Protein AF-A0A835Z293-F1 (afdb_monomer_lite)

pLDDT: mean 92.31, std 4.56, range [67.88, 97.44]

InterPro domains:
  IPR007120 DNA-directed RNA polymerase, subunit 2, hybrid-binding domain [PF00562] (2-50)
  IPR015712 DNA-directed RNA polymerase, subunit 2 [PTHR20856] (2-50)
  IPR037033 DNA-directed RNA polymerase, subunit 2, hybrid-binding domain superfamily [G3DSA:2.40.270.10] (1-50)

Radius of gyration: 12.77 Å; chains: 1; bounding box: 27×22×31 Å

Foldseek 3Di:
DDPQPDDDDDPDDDDQVPFDADPVRHGDDDDDDPVVCVVVVSCVVVVVVD

Organism: NCBI:txid303371

Secondary structure (DSSP, 8-state):
--TTS----------GGGS-B-TTSPBPS----GGGTGGGT-HHHHHTT-

Sequence (50 aa):
TGRHGNKGIISKIMPIQDMPYLPDGTIVDIIFNPLGVPSRMNVGQIFESL

Structure (mmCIF, N/CA/C/O backbone):
data_AF-A0A835Z293-F1
#
_entry.id   AF-A0A835Z293-F1
#
loop_
_atom_site.group_PDB
_atom_site.id
_atom_site.type_symbol
_atom_site.label_atom_id
_atom_site.label_alt_id
_atom_site.label_comp_id
_atom_site.label_asym_id
_atom_site.label_entity_id
_atom_site.label_seq_id
_atom_site.pdbx_PDB_ins_code
_atom_site.Cartn_x
_atom_site.Cartn_y
_atom_site.Cartn_z
_atom_site.occupancy
_atom_site.B_iso_or_equiv
_atom_site.auth_seq_id
_atom_site.auth_comp_id
_atom_site.auth_asym_id
_atom_site.auth_atom_id
_atom_site.pdbx_PDB_model_num
ATOM 1 N N . THR A 1 1 ? 3.525 11.626 -3.398 1.00 67.88 1 THR A N 1
ATOM 2 C CA . THR A 1 1 ? 4.232 10.736 -4.346 1.00 67.88 1 THR A CA 1
ATOM 3 C C . THR A 1 1 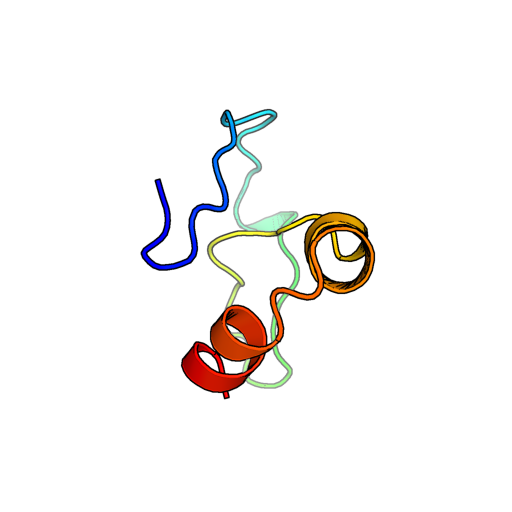? 5.276 9.950 -3.587 1.00 67.88 1 THR A C 1
ATOM 5 O O . THR A 1 1 ? 5.953 10.566 -2.777 1.00 67.88 1 THR A O 1
ATOM 8 N N . GLY A 1 2 ? 5.385 8.632 -3.794 1.00 82.00 2 GLY A N 1
ATOM 9 C CA . GLY A 1 2 ? 6.396 7.808 -3.112 1.00 82.00 2 GLY A CA 1
ATOM 10 C C . GLY A 1 2 ? 7.819 8.033 -3.642 1.00 82.00 2 GLY A C 1
ATOM 11 O O . GLY A 1 2 ? 7.990 8.485 -4.777 1.00 82.00 2 GLY A O 1
ATOM 12 N N . ARG A 1 3 ? 8.834 7.679 -2.841 1.00 91.00 3 ARG A N 1
ATOM 13 C CA . ARG A 1 3 ? 10.271 7.799 -3.185 1.00 91.00 3 ARG A CA 1
ATOM 14 C C . ARG A 1 3 ? 10.665 6.979 -4.418 1.00 91.00 3 ARG A C 1
ATOM 16 O O . ARG A 1 3 ? 11.603 7.327 -5.120 1.00 91.00 3 ARG A O 1
ATOM 23 N N . HIS A 1 4 ? 9.871 5.963 -4.733 1.00 91.00 4 HIS A N 1
ATOM 24 C CA . HIS A 1 4 ? 10.055 5.081 -5.878 1.00 91.00 4 HIS A CA 1
ATOM 25 C C . HIS A 1 4 ? 9.182 5.426 -7.095 1.00 91.00 4 HIS A C 1
ATOM 27 O O . HIS A 1 4 ? 8.838 4.557 -7.892 1.00 91.00 4 HIS A O 1
ATOM 33 N N . GLY A 1 5 ? 8.727 6.675 -7.222 1.00 89.12 5 GLY A N 1
ATOM 34 C CA . GLY A 1 5 ? 7.987 7.129 -8.406 1.00 89.12 5 GLY A CA 1
ATOM 35 C C . GLY A 1 5 ? 6.553 6.596 -8.530 1.00 89.12 5 GLY A C 1
ATOM 36 O O . GLY A 1 5 ? 5.863 6.914 -9.501 1.00 89.12 5 GLY A O 1
ATOM 37 N N . ASN A 1 6 ? 6.056 5.850 -7.537 1.00 90.12 6 ASN A N 1
ATOM 38 C CA . ASN A 1 6 ? 4.660 5.429 -7.486 1.00 90.12 6 ASN A CA 1
ATOM 39 C C . ASN A 1 6 ? 3.759 6.626 -7.126 1.00 90.12 6 ASN A C 1
ATOM 41 O O . ASN A 1 6 ? 3.649 7.057 -5.973 1.00 90.12 6 ASN A O 1
ATOM 45 N N . LYS A 1 7 ? 3.148 7.204 -8.167 1.00 90.81 7 LYS A N 1
ATOM 46 C CA . LYS A 1 7 ? 2.102 8.234 -8.090 1.00 90.81 7 LYS A CA 1
ATOM 47 C C . LYS A 1 7 ? 0.724 7.572 -8.009 1.00 90.81 7 LYS A C 1
ATOM 49 O O . LYS A 1 7 ? 0.493 6.552 -8.656 1.00 90.81 7 LYS A O 1
ATOM 54 N N . GLY A 1 8 ? -0.185 8.182 -7.255 1.00 90.75 8 GLY A N 1
ATOM 55 C CA . GLY A 1 8 ? -1.572 7.746 -7.115 1.00 90.75 8 GLY A CA 1
ATOM 56 C C . GLY A 1 8 ? -2.463 8.882 -6.618 1.00 90.75 8 GLY A C 1
ATOM 57 O O . GLY A 1 8 ? -1.961 9.899 -6.137 1.00 90.75 8 GLY A O 1
ATOM 58 N N . ILE A 1 9 ? -3.772 8.692 -6.755 1.00 95.00 9 ILE A N 1
ATOM 59 C CA . ILE A 1 9 ? -4.822 9.545 -6.187 1.00 95.00 9 ILE A CA 1
ATOM 60 C C . ILE A 1 9 ? -5.569 8.752 -5.110 1.00 95.00 9 ILE A C 1
ATOM 62 O O . ILE A 1 9 ? -5.639 7.525 -5.192 1.00 95.00 9 ILE A O 1
ATOM 66 N N . ILE A 1 10 ? -6.129 9.435 -4.111 1.00 94.88 10 ILE A N 1
ATOM 67 C CA . ILE A 1 10 ? -6.995 8.790 -3.115 1.00 94.88 10 ILE A CA 1
ATOM 68 C C . ILE A 1 10 ? -8.320 8.453 -3.804 1.00 94.88 10 ILE A C 1
ATOM 70 O O . ILE A 1 10 ? -9.024 9.355 -4.252 1.00 94.88 10 ILE A O 1
ATOM 74 N N . SER A 1 11 ? -8.643 7.164 -3.917 1.00 96.00 11 SER A N 1
ATOM 75 C CA . SER A 1 11 ? -9.878 6.700 -4.565 1.00 96.00 11 SER A CA 1
ATOM 76 C C . SER A 1 11 ? -11.070 6.660 -3.609 1.00 96.00 11 SER A C 1
ATOM 78 O O . SER A 1 11 ? -12.189 6.972 -4.007 1.00 96.00 11 SER A O 1
ATOM 80 N N . LYS A 1 12 ? -10.840 6.264 -2.352 1.00 95.62 12 LYS A N 1
ATOM 81 C CA . LYS A 1 12 ? -11.867 6.126 -1.318 1.00 95.62 12 LYS A CA 1
ATOM 82 C C . LYS A 1 12 ? -11.240 6.270 0.067 1.00 95.62 12 LYS A C 1
ATOM 84 O O . LYS A 1 12 ? -10.144 5.770 0.301 1.00 95.62 12 LYS A O 1
ATOM 89 N N . ILE A 1 13 ? -11.967 6.908 0.980 1.00 96.50 13 ILE A N 1
ATOM 90 C CA . ILE A 1 13 ? -11.678 6.913 2.419 1.00 96.50 13 ILE A CA 1
ATOM 91 C C . ILE A 1 13 ? -12.668 5.939 3.063 1.00 96.50 13 ILE A C 1
ATOM 93 O O . ILE A 1 13 ? -13.873 6.073 2.846 1.00 96.50 13 ILE A O 1
ATOM 97 N N . MET A 1 14 ? -12.174 4.929 3.784 1.00 95.50 14 MET A N 1
ATOM 98 C CA . MET A 1 14 ? -13.021 3.927 4.443 1.00 95.50 14 MET A CA 1
ATOM 99 C C . MET A 1 14 ? -13.052 4.130 5.962 1.00 95.50 14 MET A C 1
ATOM 101 O O . MET A 1 14 ? -12.067 4.618 6.520 1.00 95.50 14 MET A O 1
ATOM 105 N N . PRO A 1 15 ? -14.155 3.754 6.635 1.00 96.56 15 PRO A N 1
ATOM 106 C CA . PRO A 1 15 ? -14.186 3.628 8.087 1.00 96.56 15 PRO A CA 1
ATOM 107 C C . PRO A 1 15 ? -13.139 2.624 8.587 1.00 96.56 15 PRO A C 1
ATOM 109 O O . PRO A 1 15 ? -12.839 1.637 7.918 1.00 96.56 15 PRO A O 1
ATO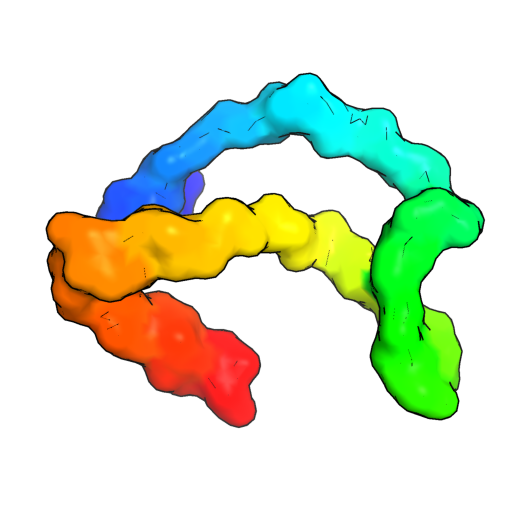M 112 N N . ILE A 1 16 ? -12.617 2.859 9.791 1.00 94.38 16 ILE A N 1
ATOM 113 C CA . ILE A 1 16 ? -11.577 2.030 10.423 1.00 94.38 16 ILE A CA 1
ATOM 114 C C . ILE A 1 16 ? -12.049 0.579 10.617 1.00 94.38 16 ILE A C 1
ATOM 116 O O . ILE A 1 16 ? -11.258 -0.349 10.509 1.00 94.38 16 ILE A O 1
ATOM 120 N N . GLN A 1 17 ? -13.346 0.379 10.859 1.00 92.88 17 GLN A N 1
ATOM 121 C CA . GLN A 1 17 ? -13.958 -0.934 11.082 1.00 92.88 17 GLN A CA 1
ATOM 122 C C . GLN A 1 17 ? -13.963 -1.818 9.826 1.00 92.88 17 GLN A C 1
ATOM 124 O O . GLN A 1 17 ? -14.026 -3.037 9.948 1.00 92.88 17 GLN A O 1
ATOM 129 N N . ASP A 1 18 ? -13.892 -1.207 8.640 1.00 95.44 18 ASP A N 1
ATOM 130 C CA . ASP A 1 18 ? -13.895 -1.911 7.353 1.00 95.44 18 ASP A CA 1
ATOM 131 C C . ASP A 1 18 ? -12.472 -2.212 6.851 1.00 95.44 18 ASP A C 1
ATOM 133 O O . ASP A 1 18 ? -12.297 -2.859 5.814 1.00 95.44 18 ASP A O 1
ATOM 137 N N . MET A 1 19 ? -11.441 -1.705 7.536 1.00 97.44 19 MET A N 1
ATOM 138 C CA . MET A 1 19 ? -10.053 -1.906 7.136 1.00 97.44 19 MET A CA 1
ATOM 139 C C . MET A 1 19 ? -9.539 -3.285 7.575 1.00 97.44 19 MET A C 1
ATOM 141 O O . MET A 1 19 ? -9.885 -3.770 8.654 1.00 97.44 19 MET A O 1
ATOM 145 N N . PRO A 1 20 ? -8.663 -3.918 6.776 1.00 96.62 20 PRO A N 1
ATOM 146 C CA . PRO A 1 20 ? -7.946 -5.110 7.206 1.00 96.62 20 PRO A CA 1
ATOM 147 C C . PRO A 1 20 ? -7.103 -4.844 8.457 1.00 96.62 20 PRO A C 1
ATOM 149 O O . PRO A 1 20 ? -6.536 -3.761 8.624 1.00 96.62 20 PRO A O 1
ATOM 152 N N . TYR A 1 21 ? -6.975 -5.870 9.294 1.00 96.44 21 TYR A N 1
ATOM 153 C CA . TYR A 1 21 ? -6.172 -5.846 10.509 1.00 96.44 21 TYR A CA 1
ATOM 154 C C . TYR A 1 21 ? -5.161 -6.994 10.523 1.00 96.44 21 TYR A C 1
ATOM 156 O O . TYR A 1 21 ? -5.361 -8.053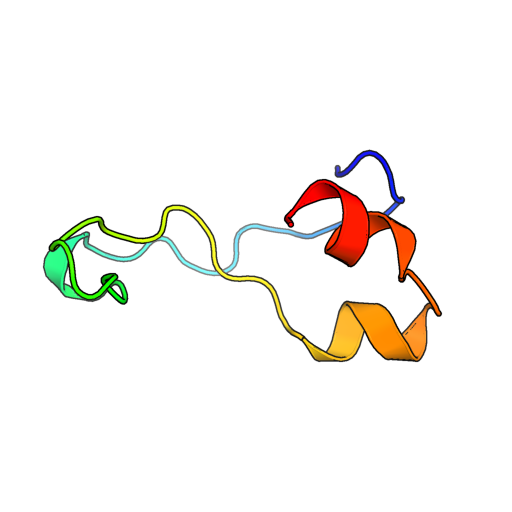 9.921 1.00 96.44 21 TYR A O 1
ATOM 164 N N . LEU A 1 22 ? -4.050 -6.754 11.202 1.00 94.94 22 LEU A N 1
ATOM 165 C CA . LEU A 1 22 ? -2.990 -7.710 11.470 1.00 94.94 22 LEU A CA 1
ATOM 166 C C . LEU A 1 22 ? -3.404 -8.655 12.617 1.00 94.94 22 LEU A C 1
ATOM 168 O O . LEU A 1 22 ? -4.311 -8.333 13.386 1.00 94.94 22 LEU A O 1
ATOM 172 N N . PRO A 1 23 ? -2.753 -9.821 12.778 1.00 95.50 23 PRO A N 1
ATOM 173 C CA . PRO A 1 23 ? -3.087 -10.773 13.845 1.00 95.50 23 PRO A CA 1
ATOM 174 C C . PRO A 1 23 ? -2.966 -10.222 15.276 1.00 95.50 23 PRO A C 1
ATOM 176 O O . PRO A 1 23 ? -3.561 -10.780 16.193 1.00 95.50 23 PRO A O 1
ATOM 179 N N . ASP A 1 24 ? -2.208 -9.143 15.469 1.00 95.69 24 ASP A N 1
ATOM 180 C CA . ASP A 1 24 ? -2.060 -8.414 16.734 1.00 95.69 24 ASP A CA 1
ATOM 181 C C . ASP A 1 24 ? -3.167 -7.361 16.970 1.00 95.69 24 ASP A C 1
ATOM 183 O O . ASP A 1 24 ? -3.193 -6.715 18.015 1.00 95.69 24 ASP A O 1
ATOM 187 N N . GLY A 1 25 ? -4.095 -7.201 16.020 1.00 93.75 25 GLY A N 1
ATOM 188 C CA . GLY A 1 25 ? -5.187 -6.229 16.061 1.00 93.75 25 GLY A CA 1
ATOM 189 C C . GLY A 1 25 ? -4.843 -4.863 15.462 1.00 93.75 25 GLY A C 1
ATOM 190 O O . GLY A 1 25 ? -5.711 -3.988 15.428 1.00 93.75 25 GLY A O 1
ATOM 191 N N . THR A 1 26 ? -3.619 -4.663 14.963 1.00 95.38 26 THR A N 1
ATOM 192 C CA . THR A 1 26 ? -3.212 -3.405 14.326 1.00 95.38 26 THR A CA 1
ATOM 193 C C . THR A 1 26 ? -3.916 -3.234 12.980 1.00 95.38 26 THR A C 1
ATOM 195 O O . THR A 1 26 ? -3.933 -4.143 12.154 1.00 95.38 26 THR A O 1
ATOM 198 N N . ILE A 1 27 ? -4.499 -2.063 12.737 1.00 96.56 27 ILE A N 1
ATOM 199 C CA . ILE A 1 27 ? -5.259 -1.768 11.516 1.00 96.56 27 ILE A CA 1
ATOM 200 C C . ILE A 1 27 ? -4.322 -1.186 10.455 1.00 96.56 27 ILE A C 1
ATOM 202 O O . ILE A 1 27 ? -3.421 -0.416 10.776 1.00 96.56 27 ILE A O 1
ATOM 206 N N . VAL A 1 28 ? -4.523 -1.557 9.190 1.00 94.69 28 VAL A N 1
ATOM 207 C CA . VAL A 1 28 ? -3.706 -1.062 8.072 1.00 94.69 28 VAL A CA 1
ATOM 208 C C . VAL A 1 28 ? -4.065 0.385 7.718 1.00 94.69 28 VAL A C 1
ATOM 210 O O . VAL A 1 28 ? -5.235 0.711 7.531 1.00 94.69 28 VAL A O 1
ATOM 213 N N . ASP A 1 29 ? -3.049 1.230 7.525 1.00 93.50 29 ASP A N 1
ATOM 214 C CA . ASP A 1 29 ? -3.241 2.647 7.186 1.00 93.50 29 ASP A CA 1
ATOM 215 C C . ASP A 1 29 ? -3.612 2.888 5.710 1.00 93.50 29 ASP A C 1
ATOM 217 O O . ASP A 1 29 ? -4.452 3.732 5.394 1.00 93.50 29 ASP A O 1
ATOM 221 N N . ILE A 1 30 ? -2.950 2.192 4.774 1.00 93.25 30 ILE A N 1
ATOM 222 C CA . ILE A 1 30 ? -3.070 2.426 3.324 1.00 93.25 30 ILE A CA 1
ATOM 223 C C . ILE A 1 30 ? -2.993 1.100 2.562 1.00 93.25 30 ILE A C 1
ATOM 225 O O . ILE A 1 30 ? -2.156 0.249 2.849 1.00 93.25 30 ILE A O 1
ATOM 229 N N . ILE A 1 31 ? -3.820 0.963 1.522 1.00 93.56 31 ILE A N 1
ATOM 230 C CA . ILE A 1 31 ? -3.815 -0.188 0.612 1.00 93.56 31 ILE A CA 1
ATOM 231 C C . ILE A 1 31 ? -3.344 0.255 -0.778 1.00 93.56 31 ILE A C 1
ATOM 233 O O . ILE A 1 31 ? -3.898 1.183 -1.372 1.00 93.56 31 ILE A O 1
ATOM 237 N N . PHE A 1 32 ? -2.341 -0.440 -1.320 1.00 92.31 32 PHE A N 1
ATOM 238 C CA . PHE A 1 32 ? -1.850 -0.244 -2.687 1.00 92.31 32 PHE A CA 1
ATOM 239 C C . PHE A 1 32 ? -2.276 -1.387 -3.612 1.00 92.31 32 PHE A C 1
ATOM 241 O O . PHE A 1 32 ? -2.397 -2.535 -3.196 1.00 92.31 32 PHE A O 1
ATOM 248 N N . ASN A 1 33 ? -2.450 -1.082 -4.902 1.00 92.38 33 ASN A N 1
ATOM 249 C CA . ASN A 1 33 ? -2.675 -2.110 -5.918 1.00 92.38 33 ASN A CA 1
ATOM 250 C C . ASN A 1 33 ? -1.370 -2.897 -6.175 1.00 92.38 33 ASN A C 1
ATOM 252 O O . ASN A 1 33 ? -0.392 -2.286 -6.628 1.00 92.38 33 ASN A O 1
ATOM 256 N N . PRO A 1 34 ? -1.349 -4.230 -5.980 1.00 92.00 34 PRO A N 1
ATOM 257 C CA . PRO A 1 34 ? -0.145 -5.040 -6.161 1.00 92.00 34 PRO A CA 1
ATOM 258 C C . PRO A 1 34 ? 0.380 -5.037 -7.601 1.00 92.00 34 PRO A C 1
ATOM 260 O O . PRO A 1 34 ? 1.580 -5.187 -7.809 1.00 92.00 34 PRO A O 1
ATOM 263 N N . LEU A 1 35 ? -0.471 -4.797 -8.605 1.00 92.25 35 LEU A N 1
ATOM 264 C CA . LEU A 1 35 ? -0.070 -4.817 -10.020 1.00 92.25 35 LEU A CA 1
ATOM 265 C C . LEU A 1 35 ? 0.878 -3.669 -10.408 1.00 92.25 35 LEU A C 1
ATOM 267 O O . LEU A 1 35 ? 1.578 -3.751 -11.421 1.00 92.25 35 LEU A O 1
ATOM 271 N N . GLY A 1 36 ? 0.930 -2.598 -9.610 1.00 88.19 36 GLY A N 1
ATOM 272 C CA . GLY A 1 36 ? 1.799 -1.447 -9.869 1.00 88.19 36 GLY A CA 1
ATOM 273 C C . GLY A 1 36 ? 3.291 -1.741 -9.692 1.00 88.19 36 GLY A C 1
ATOM 274 O O . GLY A 1 36 ? 4.120 -1.034 -10.262 1.00 88.19 36 GLY A O 1
ATOM 275 N N . VAL A 1 37 ? 3.638 -2.779 -8.925 1.00 90.81 37 VAL A N 1
ATOM 276 C CA . VAL A 1 37 ? 5.031 -3.155 -8.657 1.00 90.81 37 VAL A CA 1
ATOM 277 C C . VAL A 1 37 ? 5.654 -3.983 -9.790 1.00 90.81 37 VAL A C 1
ATOM 279 O O . VAL A 1 37 ? 6.658 -3.524 -10.341 1.00 90.81 37 VAL A O 1
ATOM 282 N N . PRO A 1 38 ? 5.097 -5.142 -10.203 1.00 91.31 38 PRO A N 1
ATOM 283 C CA . PRO A 1 38 ? 5.699 -5.960 -11.253 1.00 91.31 38 PRO A CA 1
ATOM 284 C C . PRO A 1 38 ? 5.679 -5.256 -12.613 1.00 91.31 38 PRO A C 1
ATOM 286 O O . PRO A 1 38 ? 6.654 -5.337 -13.351 1.00 91.31 38 PRO A O 1
ATOM 289 N N . SER A 1 39 ? 4.625 -4.489 -12.921 1.00 92.75 39 SER A N 1
ATOM 290 C CA . SER A 1 39 ? 4.519 -3.756 -14.194 1.00 92.75 39 SER A CA 1
ATOM 291 C C . SER A 1 39 ? 5.608 -2.697 -14.394 1.00 92.75 39 SER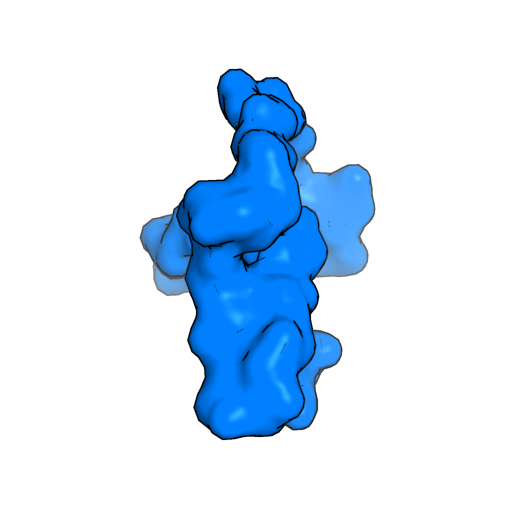 A C 1
ATOM 293 O O . SER A 1 39 ? 5.959 -2.388 -15.528 1.00 92.75 39 SER A O 1
ATOM 295 N N . ARG A 1 40 ? 6.151 -2.141 -13.305 1.00 92.00 40 ARG A N 1
ATOM 296 C CA . ARG A 1 40 ? 7.208 -1.114 -13.326 1.00 92.00 40 ARG A CA 1
ATOM 297 C C . ARG A 1 40 ? 8.563 -1.647 -12.870 1.00 92.00 40 ARG A C 1
ATOM 299 O O . ARG A 1 40 ? 9.506 -0.870 -12.772 1.00 92.00 40 ARG A O 1
ATOM 306 N N . MET A 1 41 ? 8.637 -2.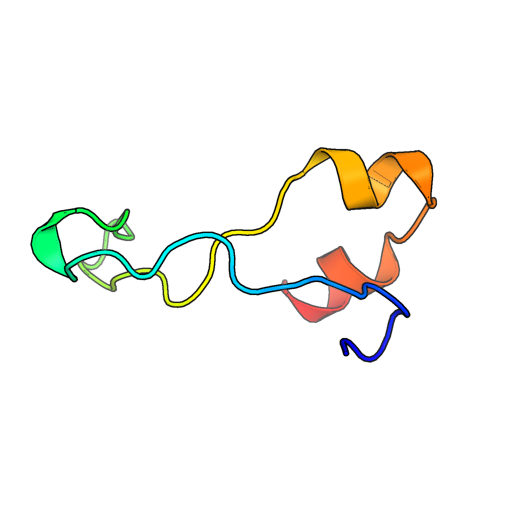940 -12.548 1.00 91.88 41 MET A N 1
ATOM 307 C CA . MET A 1 41 ? 9.794 -3.578 -11.914 1.00 91.88 41 MET A CA 1
ATOM 308 C C . MET A 1 41 ? 10.281 -2.814 -10.666 1.00 91.88 41 MET A C 1
ATOM 310 O O . MET A 1 41 ? 11.477 -2.706 -10.404 1.00 91.88 41 MET A O 1
ATOM 314 N N . ASN A 1 42 ? 9.347 -2.269 -9.877 1.00 89.81 42 ASN A N 1
ATOM 315 C CA . ASN A 1 42 ? 9.648 -1.398 -8.738 1.00 89.81 42 ASN A CA 1
ATOM 316 C C . ASN A 1 42 ? 9.857 -2.184 -7.432 1.00 89.81 42 ASN A C 1
ATOM 318 O O . ASN A 1 42 ? 9.117 -2.025 -6.459 1.00 89.81 42 ASN A O 1
ATOM 322 N N . VAL A 1 43 ? 10.845 -3.078 -7.425 1.00 90.94 43 VAL A N 1
ATOM 323 C CA . VAL A 1 43 ? 11.087 -3.992 -6.295 1.00 90.94 43 VAL A CA 1
ATOM 324 C C . VAL A 1 43 ? 11.626 -3.252 -5.063 1.00 90.94 43 VAL A C 1
ATOM 326 O O . VAL A 1 43 ? 11.325 -3.639 -3.938 1.00 90.94 43 VAL A O 1
ATOM 329 N N . GLY A 1 44 ? 12.346 -2.141 -5.262 1.00 92.12 44 GLY A N 1
ATOM 330 C CA . GLY A 1 44 ? 12.851 -1.294 -4.173 1.00 92.12 44 GLY A CA 1
ATOM 331 C C . GLY A 1 44 ? 11.751 -0.816 -3.223 1.00 92.12 44 GLY A C 1
ATOM 332 O O . GLY A 1 44 ? 11.961 -0.774 -2.016 1.00 92.12 44 GLY A O 1
ATOM 333 N N . GLN A 1 45 ? 10.540 -0.568 -3.738 1.00 91.56 45 GLN A N 1
ATOM 334 C CA . GLN A 1 45 ? 9.401 -0.220 -2.890 1.00 91.56 45 GLN A CA 1
ATOM 335 C C . GLN A 1 45 ? 8.997 -1.347 -1.939 1.00 91.56 45 GLN A C 1
ATOM 337 O O . GLN A 1 45 ? 8.624 -1.059 -0.807 1.00 91.56 45 GLN A O 1
ATOM 342 N N . ILE A 1 46 ? 9.054 -2.604 -2.385 1.00 91.75 46 ILE A N 1
ATOM 343 C CA . ILE A 1 46 ? 8.768 -3.739 -1.503 1.00 91.75 46 ILE A CA 1
ATOM 344 C C . ILE A 1 46 ? 9.855 -3.821 -0.433 1.00 91.75 46 ILE A C 1
ATOM 346 O O . ILE A 1 46 ? 9.533 -3.939 0.742 1.00 91.75 46 ILE A O 1
ATOM 350 N N . PHE A 1 47 ? 11.126 -3.688 -0.818 1.00 93.81 47 PHE A N 1
ATOM 351 C CA . PHE A 1 47 ? 12.238 -3.753 0.130 1.00 93.81 47 PHE A CA 1
ATOM 352 C C . PHE A 1 47 ? 12.243 -2.621 1.169 1.00 93.81 47 PHE A C 1
ATOM 354 O O . PHE A 1 47 ? 12.688 -2.860 2.280 1.00 93.81 47 PHE A O 1
ATOM 361 N N . GLU A 1 48 ? 11.729 -1.425 0.858 1.00 92.31 48 GLU A N 1
ATOM 362 C CA . GLU A 1 48 ? 11.537 -0.357 1.862 1.00 92.31 48 GLU A CA 1
ATOM 363 C C . GLU A 1 48 ? 10.414 -0.663 2.875 1.00 92.31 48 GLU A C 1
ATOM 365 O O . GLU A 1 48 ? 10.340 -0.002 3.907 1.00 92.31 48 GLU A O 1
ATOM 370 N N . SER A 1 49 ? 9.521 -1.611 2.571 1.00 86.38 49 SER A N 1
ATOM 371 C CA 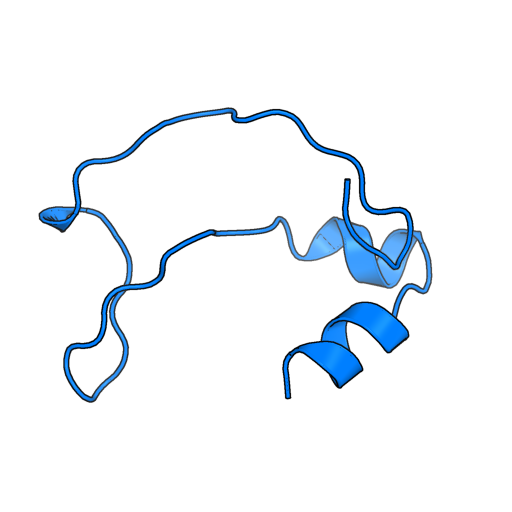. SER A 1 49 ? 8.370 -1.971 3.418 1.00 86.38 49 SER A CA 1
ATOM 372 C C . SER A 1 49 ? 8.551 -3.256 4.234 1.00 86.38 49 SER A C 1
ATOM 374 O O . SER A 1 49 ? 7.640 -3.618 4.978 1.00 86.38 49 SER A O 1
ATOM 376 N N . LEU A 1 50 ? 9.683 -3.947 4.059 1.00 87.94 50 LEU A N 1
ATOM 377 C CA . LEU A 1 50 ? 10.085 -5.135 4.820 1.00 87.94 50 LEU A CA 1
ATOM 378 C C . LEU A 1 50 ? 10.945 -4.732 6.021 1.00 87.94 50 LEU A C 1
ATOM 380 O O . LEU A 1 50 ? 10.801 -5.397 7.068 1.00 87.94 50 LEU A O 1
#